Protein AF-G0MBX5-F1 (afdb_monomer_lite)

Structure (mmCIF, N/CA/C/O backbone):
data_AF-G0MBX5-F1
#
_entry.id   AF-G0MBX5-F1
#
loop_
_atom_site.group_PDB
_atom_site.id
_atom_site.type_symbol
_atom_site.label_atom_id
_atom_site.label_alt_id
_atom_site.label_comp_id
_atom_site.label_asym_id
_atom_site.label_entity_id
_atom_site.label_seq_id
_atom_site.pdbx_PDB_ins_code
_atom_site.Cartn_x
_atom_site.Cartn_y
_atom_site.Cartn_z
_atom_site.occupancy
_atom_site.B_iso_or_equiv
_atom_site.auth_seq_id
_atom_site.auth_comp_id
_atom_site.auth_asym_id
_atom_site.auth_atom_id
_atom_site.pdbx_PDB_model_num
ATOM 1 N N . MET A 1 1 ? -26.436 -15.163 6.175 1.00 43.38 1 MET A N 1
ATOM 2 C CA . MET A 1 1 ? -25.122 -14.739 6.700 1.00 43.38 1 MET A CA 1
ATOM 3 C C . MET A 1 1 ? -25.177 -13.231 6.823 1.00 43.38 1 MET A C 1
ATOM 5 O O . MET A 1 1 ? -25.540 -12.593 5.844 1.00 43.38 1 MET A O 1
ATOM 9 N N . ALA A 1 2 ? -24.953 -12.680 8.014 1.00 38.97 2 ALA A N 1
ATOM 10 C CA . ALA A 1 2 ? -24.960 -11.236 8.213 1.00 38.97 2 ALA A CA 1
ATOM 11 C C . ALA A 1 2 ? -23.688 -10.652 7.579 1.00 38.97 2 ALA A C 1
ATOM 13 O O . ALA A 1 2 ? -22.610 -10.774 8.151 1.00 38.97 2 ALA A O 1
ATOM 14 N N . GLN A 1 3 ? -23.795 -10.064 6.384 1.00 49.78 3 GLN A N 1
ATOM 15 C CA . GLN A 1 3 ? -22.852 -9.022 5.977 1.00 49.78 3 GLN A CA 1
ATOM 16 C C . GLN A 1 3 ? -23.178 -7.827 6.866 1.00 49.78 3 GLN A C 1
ATOM 18 O O . GLN A 1 3 ? -24.050 -7.028 6.542 1.00 49.78 3 GLN A O 1
ATOM 23 N N . MET A 1 4 ? -22.564 -7.772 8.046 1.00 54.94 4 MET A N 1
ATOM 24 C CA . MET A 1 4 ? -22.477 -6.517 8.783 1.00 54.94 4 MET A CA 1
ATOM 25 C C . MET A 1 4 ? -21.878 -5.510 7.799 1.00 54.94 4 MET A C 1
ATOM 27 O O . MET A 1 4 ? -20.843 -5.812 7.193 1.00 54.94 4 MET A O 1
ATOM 31 N N . ASN A 1 5 ? -22.571 -4.401 7.533 1.00 77.88 5 ASN A N 1
ATOM 32 C CA . ASN A 1 5 ? -22.105 -3.468 6.518 1.00 77.88 5 ASN A CA 1
ATOM 33 C C . ASN A 1 5 ? -20.747 -2.943 6.995 1.00 77.88 5 ASN A C 1
ATOM 35 O O . ASN A 1 5 ? -20.600 -2.519 8.140 1.00 77.88 5 ASN A O 1
ATOM 39 N N . GLN A 1 6 ? -19.723 -3.032 6.156 1.00 73.75 6 GLN A N 1
ATOM 40 C CA . GLN A 1 6 ? -18.368 -2.666 6.548 1.00 73.75 6 GLN A CA 1
ATOM 41 C C . GLN A 1 6 ? -18.304 -1.205 7.026 1.00 73.75 6 GLN A C 1
ATOM 43 O O . GLN A 1 6 ? -17.549 -0.879 7.938 1.00 73.75 6 GLN A O 1
ATOM 48 N N . GLU A 1 7 ? -19.175 -0.346 6.490 1.00 79.25 7 GLU A N 1
ATOM 49 C CA . GLU A 1 7 ? -19.378 1.021 6.971 1.00 79.25 7 GLU A CA 1
ATOM 50 C C . GLU A 1 7 ? -19.908 1.090 8.411 1.00 79.25 7 GLU A C 1
ATOM 52 O O . GLU A 1 7 ? -19.485 1.965 9.160 1.00 79.25 7 GLU A O 1
ATOM 57 N N . GLU A 1 8 ? -20.781 0.173 8.837 1.00 82.25 8 GLU A N 1
ATOM 58 C CA . GLU A 1 8 ? -21.274 0.103 10.222 1.00 82.25 8 GLU A CA 1
ATOM 59 C C . GLU A 1 8 ? -20.167 -0.308 11.197 1.00 82.25 8 GLU A C 1
ATOM 61 O O . GLU A 1 8 ? -20.141 0.168 12.330 1.00 82.25 8 GLU A O 1
ATOM 66 N N . ILE A 1 9 ? -19.232 -1.162 10.762 1.00 82.56 9 ILE A N 1
ATOM 67 C CA . ILE A 1 9 ? -18.039 -1.516 11.545 1.00 82.56 9 ILE A CA 1
ATOM 68 C C . ILE A 1 9 ? -17.107 -0.302 11.639 1.00 82.56 9 ILE A C 1
ATOM 70 O O . ILE A 1 9 ? -16.677 0.064 12.729 1.00 82.56 9 ILE A O 1
ATOM 74 N N . ILE A 1 10 ? -16.840 0.376 10.517 1.00 86.00 10 ILE A N 1
ATOM 75 C CA . ILE A 1 10 ? -15.964 1.559 10.470 1.00 86.00 10 ILE A CA 1
ATOM 76 C C . ILE A 1 10 ? -16.522 2.697 11.339 1.00 86.00 10 ILE A C 1
ATOM 78 O O . ILE A 1 10 ? -15.759 3.405 11.992 1.00 86.00 10 ILE A O 1
ATOM 82 N N . GLN A 1 11 ? -17.845 2.873 11.399 1.00 88.38 11 GLN A N 1
ATOM 83 C CA . GLN A 1 11 ? -18.480 3.918 12.208 1.00 88.38 11 GLN A CA 1
ATOM 84 C C . GLN A 1 11 ? -18.309 3.744 13.725 1.00 88.38 11 GLN A C 1
ATOM 86 O O . GLN A 1 11 ? -18.478 4.730 14.442 1.00 88.38 11 GLN A O 1
ATOM 91 N N . GLN A 1 12 ? -17.957 2.546 14.208 1.00 88.19 12 GLN A N 1
ATOM 92 C CA . GLN A 1 12 ? -17.700 2.281 15.632 1.00 88.19 12 GLN A CA 1
ATOM 93 C C . GLN A 1 12 ? -16.339 2.811 16.101 1.00 88.19 12 GLN A C 1
ATOM 95 O O . GLN A 1 12 ? -16.130 2.973 17.302 1.00 88.19 12 GLN A O 1
ATOM 100 N N . PHE A 1 13 ? -15.430 3.101 15.169 1.00 90.88 13 PHE A N 1
ATOM 101 C CA . PHE A 1 13 ? -14.119 3.661 15.468 1.00 90.88 13 PHE A CA 1
ATOM 102 C C . PHE A 1 13 ? -14.174 5.177 15.668 1.00 90.88 13 PHE A C 1
ATOM 104 O O . PHE A 1 13 ? -15.029 5.885 15.120 1.00 90.88 13 PHE A O 1
ATOM 111 N N . ASP A 1 14 ? -13.214 5.692 16.434 1.00 93.00 14 ASP A N 1
ATOM 112 C CA . ASP A 1 14 ? -13.027 7.127 16.601 1.00 93.00 14 ASP A CA 1
ATOM 113 C C . ASP A 1 14 ? -12.680 7.828 15.259 1.00 93.00 14 ASP A C 1
ATOM 115 O O . ASP A 1 14 ? -12.367 7.186 14.248 1.00 93.00 14 ASP A O 1
ATOM 119 N N . PRO A 1 15 ? -12.785 9.169 15.178 1.00 93.38 15 PRO A N 1
ATOM 120 C CA . PRO A 1 15 ? -12.492 9.902 13.947 1.00 93.38 15 PRO A CA 1
ATOM 121 C C . PRO A 1 15 ? -11.074 9.698 13.397 1.00 93.38 15 PRO A C 1
ATOM 123 O O . PRO A 1 15 ? -10.911 9.718 12.177 1.00 93.38 15 PRO A O 1
ATOM 126 N N . GLU A 1 16 ? -10.076 9.511 14.260 1.00 92.75 16 GLU A N 1
ATOM 127 C CA . GLU A 1 16 ? -8.682 9.329 13.851 1.00 92.75 16 GLU A CA 1
ATOM 128 C C . GLU A 1 16 ? -8.503 7.967 13.176 1.00 92.75 16 GLU A C 1
ATOM 130 O O . GLU A 1 16 ? -8.016 7.880 12.049 1.00 92.75 16 GLU A O 1
ATOM 135 N N . MET A 1 17 ? -9.004 6.912 13.807 1.00 92.56 17 MET A N 1
ATOM 136 C CA . MET A 1 17 ? -9.012 5.558 13.274 1.00 92.56 17 MET A CA 1
ATOM 137 C C . MET A 1 17 ? -9.781 5.464 11.960 1.00 92.56 17 MET A C 1
ATOM 139 O O . MET A 1 17 ? -9.317 4.835 11.013 1.00 92.56 17 MET A O 1
ATOM 143 N N . ARG A 1 18 ? -10.915 6.161 11.828 1.00 92.94 18 ARG A N 1
ATOM 144 C CA . ARG A 1 18 ? -11.635 6.235 10.545 1.00 92.94 18 ARG A CA 1
ATOM 145 C C . ARG A 1 18 ? -10.819 6.917 9.447 1.00 92.94 18 ARG A C 1
ATOM 147 O O . ARG A 1 18 ? -10.907 6.504 8.290 1.00 92.94 18 ARG A O 1
ATOM 154 N N . ALA A 1 19 ? -10.023 7.931 9.785 1.00 92.38 19 ALA A N 1
ATOM 155 C CA . ALA A 1 19 ? -9.111 8.560 8.833 1.00 92.38 19 ALA A CA 1
ATOM 156 C C . ALA A 1 19 ? -7.986 7.600 8.415 1.00 92.38 19 ALA A C 1
ATOM 158 O O . ALA A 1 19 ? -7.694 7.505 7.224 1.00 92.38 19 ALA A O 1
ATOM 159 N N . LYS A 1 20 ? -7.425 6.830 9.358 1.00 92.50 20 LYS A N 1
ATOM 160 C CA . LYS A 1 20 ? -6.427 5.786 9.069 1.00 92.50 20 LYS A CA 1
ATOM 161 C C . LYS A 1 20 ? -6.992 4.676 8.183 1.00 92.50 20 LYS A C 1
ATOM 163 O O . LYS A 1 20 ? -6.357 4.321 7.200 1.00 92.50 20 LYS A O 1
ATOM 168 N N . ILE A 1 21 ? -8.209 4.199 8.459 1.00 90.31 21 ILE A N 1
ATOM 169 C CA . ILE A 1 21 ? -8.903 3.204 7.622 1.00 90.31 21 ILE A CA 1
ATOM 170 C C . ILE A 1 21 ? -9.095 3.735 6.196 1.00 90.31 21 ILE A C 1
ATOM 172 O O . ILE A 1 21 ? -8.833 3.023 5.231 1.00 90.31 21 ILE A O 1
ATOM 176 N N . ARG A 1 22 ? -9.524 4.997 6.040 1.00 91.88 22 ARG A N 1
ATOM 177 C CA . ARG A 1 22 ? -9.657 5.613 4.711 1.00 91.88 22 ARG A CA 1
ATOM 178 C C . ARG A 1 22 ? -8.307 5.705 3.999 1.00 91.88 22 ARG A C 1
ATOM 180 O O . ARG A 1 22 ? -8.220 5.346 2.830 1.00 91.88 22 ARG A O 1
ATOM 187 N N . ARG A 1 23 ? -7.266 6.158 4.702 1.00 92.69 23 ARG A N 1
ATOM 188 C CA . ARG A 1 23 ? -5.914 6.283 4.149 1.00 92.69 23 ARG A CA 1
ATOM 189 C C . ARG A 1 23 ? -5.346 4.930 3.721 1.00 92.69 23 ARG A C 1
ATOM 191 O O . ARG A 1 23 ? -4.759 4.834 2.650 1.00 92.69 23 ARG A O 1
ATOM 198 N N . GLU A 1 24 ? -5.538 3.895 4.531 1.00 92.00 24 GLU A N 1
ATOM 199 C CA . GLU A 1 24 ? -5.111 2.533 4.210 1.00 92.00 24 GLU A CA 1
ATOM 200 C C . GLU A 1 24 ? -5.844 1.998 2.972 1.00 92.00 24 GLU A C 1
ATOM 202 O O . GLU A 1 24 ? -5.197 1.435 2.090 1.00 92.00 24 GLU A O 1
ATOM 207 N N . ALA A 1 25 ? -7.152 2.249 2.839 1.00 88.94 25 ALA A N 1
ATOM 208 C CA . ALA A 1 25 ? -7.908 1.871 1.646 1.00 88.94 25 ALA A CA 1
ATOM 209 C C . ALA A 1 25 ? -7.369 2.568 0.382 1.00 88.94 25 ALA A C 1
ATOM 211 O O . ALA A 1 25 ? -7.078 1.899 -0.606 1.00 88.94 25 ALA A O 1
ATOM 212 N N . GLU A 1 26 ? -7.144 3.886 0.436 1.00 90.88 26 GLU A N 1
ATOM 213 C CA . GLU A 1 26 ? -6.578 4.663 -0.680 1.00 90.88 26 GLU A CA 1
ATOM 214 C C . GLU A 1 26 ? -5.195 4.150 -1.109 1.00 90.88 26 GLU A C 1
ATOM 216 O O . GLU A 1 26 ? -4.911 4.001 -2.299 1.00 90.88 26 GLU A O 1
ATOM 221 N N . LEU A 1 27 ? -4.321 3.872 -0.141 1.00 89.50 27 LEU A N 1
ATOM 222 C CA . LEU A 1 27 ? -2.976 3.372 -0.411 1.00 89.50 27 LEU A CA 1
ATOM 223 C C . LEU A 1 27 ? -2.984 1.958 -0.978 1.00 89.50 27 LEU A C 1
ATOM 225 O O . LEU A 1 27 ? -2.172 1.628 -1.839 1.00 89.50 27 LEU A O 1
ATOM 229 N N . ARG A 1 28 ? -3.891 1.112 -0.501 1.00 86.75 28 ARG A N 1
ATOM 230 C CA . ARG A 1 28 ? -4.035 -0.257 -0.981 1.00 86.75 28 ARG A CA 1
ATOM 231 C C . ARG A 1 28 ? -4.582 -0.300 -2.405 1.00 86.75 28 ARG A C 1
ATOM 233 O O . ARG A 1 28 ? -4.074 -1.084 -3.207 1.00 86.75 28 ARG A O 1
ATOM 240 N N . ASP A 1 29 ? -5.532 0.569 -2.742 1.00 89.12 29 ASP A N 1
ATOM 241 C CA . ASP A 1 29 ? -6.010 0.743 -4.118 1.00 89.12 29 ASP A CA 1
ATOM 242 C C . ASP A 1 29 ? -4.861 1.192 -5.037 1.00 89.12 29 ASP A C 1
ATOM 244 O O . ASP A 1 29 ? -4.651 0.635 -6.119 1.00 89.12 29 ASP A O 1
ATOM 248 N N . GLU A 1 30 ? -4.056 2.158 -4.586 1.00 89.19 30 GLU A N 1
ATOM 249 C CA . GLU A 1 30 ? -2.881 2.635 -5.316 1.00 89.19 30 GLU A CA 1
ATOM 250 C C . GLU A 1 30 ? -1.818 1.534 -5.479 1.00 89.19 30 GLU A C 1
ATOM 252 O O . GLU A 1 30 ? -1.3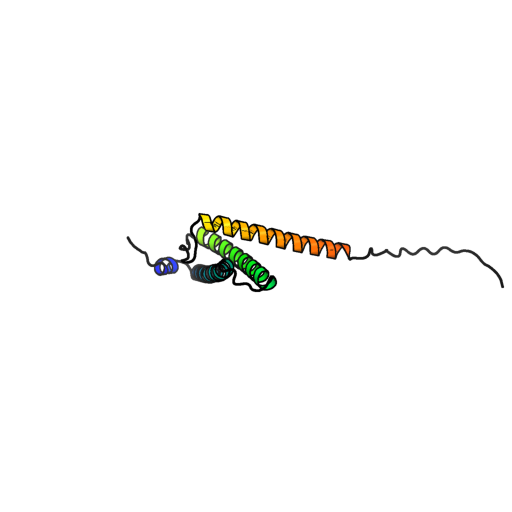10 1.328 -6.583 1.00 89.19 30 GLU A O 1
ATOM 257 N N . PHE A 1 31 ? -1.534 0.761 -4.426 1.00 87.69 31 PHE A N 1
ATOM 258 C CA . PHE A 1 31 ? -0.624 -0.385 -4.479 1.00 87.69 31 PHE A CA 1
ATOM 259 C C . PHE A 1 31 ? -1.047 -1.371 -5.568 1.00 87.69 31 PHE A C 1
ATOM 261 O O . PHE A 1 31 ? -0.246 -1.732 -6.435 1.00 87.69 31 PHE A O 1
ATOM 268 N N . TRP A 1 32 ? -2.318 -1.782 -5.562 1.00 85.81 32 TRP A N 1
ATOM 269 C CA . TRP A 1 32 ? -2.829 -2.742 -6.535 1.00 85.81 32 TRP A CA 1
ATOM 270 C C . TRP A 1 32 ? -2.879 -2.175 -7.949 1.00 85.81 32 TRP A C 1
ATOM 272 O O . TRP A 1 32 ? -2.571 -2.897 -8.902 1.00 85.81 32 TRP A O 1
ATOM 282 N N . ARG A 1 33 ? -3.162 -0.879 -8.105 1.00 86.56 33 ARG A N 1
ATOM 283 C CA . ARG A 1 33 ? -3.082 -0.187 -9.396 1.00 86.56 33 ARG A CA 1
ATOM 284 C C . ARG A 1 33 ? -1.671 -0.252 -9.981 1.00 86.56 33 ARG A C 1
ATOM 286 O O . ARG A 1 33 ? -1.515 -0.615 -11.151 1.00 86.56 33 ARG A O 1
ATOM 293 N N . VAL A 1 34 ? -0.646 0.057 -9.185 1.00 83.12 34 VAL A N 1
ATOM 294 C CA . VAL A 1 34 ? 0.753 0.023 -9.642 1.00 83.12 34 VAL A CA 1
ATOM 295 C C . VAL A 1 34 ? 1.218 -1.418 -9.875 1.00 83.12 34 VAL A C 1
ATOM 297 O O . VAL A 1 34 ? 1.826 -1.701 -10.907 1.00 83.12 34 VAL A O 1
ATOM 300 N N . MET A 1 35 ? 0.859 -2.360 -8.999 1.00 81.25 35 MET A N 1
ATOM 301 C CA . MET A 1 35 ? 1.165 -3.786 -9.173 1.00 81.25 35 MET A CA 1
ATOM 302 C C . MET A 1 35 ? 0.546 -4.371 -10.445 1.00 81.25 35 MET A C 1
ATOM 304 O O . MET A 1 35 ? 1.199 -5.133 -11.159 1.00 81.25 35 MET A O 1
ATOM 308 N N . LYS A 1 36 ? -0.690 -3.992 -10.781 1.00 81.69 36 LYS A N 1
ATOM 309 C CA . LYS A 1 36 ? -1.363 -4.421 -12.014 1.00 81.69 36 LYS A CA 1
ATOM 310 C C . LYS A 1 36 ? -0.642 -3.910 -13.259 1.00 81.69 36 LYS A C 1
ATOM 312 O O . LYS A 1 36 ? -0.404 -4.689 -14.184 1.00 81.69 36 LYS A O 1
ATOM 317 N N . ALA A 1 37 ? -0.230 -2.640 -13.263 1.00 78.94 37 ALA A N 1
ATOM 318 C CA . ALA A 1 37 ? 0.598 -2.077 -14.331 1.00 78.94 37 ALA A CA 1
ATOM 319 C C . ALA A 1 37 ? 1.957 -2.795 -14.437 1.00 78.94 37 ALA A C 1
ATOM 321 O O . ALA A 1 37 ? 2.416 -3.108 -15.540 1.00 78.94 37 ALA A O 1
ATOM 322 N N . HIS A 1 38 ? 2.556 -3.137 -13.292 1.00 76.50 38 HIS A N 1
ATOM 323 C CA . HIS A 1 38 ? 3.824 -3.852 -13.233 1.00 76.50 38 HIS A CA 1
ATOM 324 C C . HIS A 1 38 ? 3.740 -5.274 -13.789 1.00 76.50 38 HIS A C 1
ATOM 326 O O . HIS A 1 38 ? 4.537 -5.640 -14.658 1.00 76.50 38 HIS A O 1
ATOM 332 N N . ARG A 1 39 ? 2.743 -6.060 -13.366 1.00 74.00 39 ARG A N 1
ATOM 333 C CA . ARG A 1 39 ? 2.504 -7.420 -13.881 1.00 74.00 39 ARG A CA 1
ATOM 334 C C . ARG A 1 39 ? 2.233 -7.434 -15.380 1.00 74.00 39 ARG A C 1
ATOM 336 O O . ARG A 1 39 ? 2.719 -8.317 -16.083 1.00 74.00 39 ARG A O 1
ATOM 343 N N . ALA A 1 40 ? 1.525 -6.428 -15.886 1.00 78.81 40 ALA A N 1
ATOM 344 C CA . ALA A 1 40 ? 1.265 -6.274 -17.314 1.00 78.81 40 ALA A CA 1
ATOM 345 C C . ALA A 1 40 ? 2.510 -5.853 -18.132 1.00 78.81 40 ALA A C 1
ATOM 347 O O . ALA A 1 40 ? 2.425 -5.745 -19.354 1.00 78.81 40 ALA A O 1
ATOM 348 N N . ARG A 1 41 ? 3.678 -5.663 -17.489 1.00 69.88 41 ARG A N 1
ATOM 349 C CA . ARG A 1 41 ? 4.956 -5.268 -18.113 1.00 69.88 41 ARG A CA 1
ATOM 350 C C . ARG A 1 41 ? 4.845 -4.005 -18.970 1.00 69.88 41 ARG A C 1
ATOM 352 O O . ARG A 1 41 ? 5.562 -3.867 -19.957 1.00 69.88 41 ARG A O 1
ATOM 359 N N . VAL A 1 42 ? 3.986 -3.066 -18.580 1.00 66.94 42 VAL A N 1
ATOM 360 C CA . VAL A 1 42 ? 3.662 -1.864 -19.372 1.00 66.94 42 VAL A CA 1
ATOM 361 C C . VAL A 1 42 ? 4.730 -0.766 -19.230 1.00 66.94 42 VAL A C 1
ATOM 363 O O . VAL A 1 42 ? 4.432 0.410 -19.382 1.00 66.94 42 VAL A O 1
ATOM 366 N N . TYR A 1 43 ? 5.984 -1.123 -18.935 1.00 67.00 43 TYR A N 1
ATOM 367 C CA . TYR A 1 43 ? 7.077 -0.155 -18.807 1.00 67.00 43 TYR A CA 1
ATOM 368 C C . TYR A 1 43 ? 7.982 -0.225 -20.037 1.00 67.00 43 TYR A C 1
ATOM 370 O O . TYR A 1 43 ? 8.748 -1.189 -20.161 1.00 67.00 43 TYR A O 1
ATOM 378 N N . PRO A 1 44 ? 7.886 0.750 -20.958 1.00 62.44 44 PRO A N 1
ATOM 379 C CA . PRO A 1 44 ? 8.725 0.789 -22.148 1.00 62.44 44 PRO A CA 1
ATOM 380 C C . PRO A 1 44 ? 10.205 1.043 -21.832 1.00 62.44 44 PRO A C 1
ATOM 382 O O . PRO A 1 44 ? 11.060 0.670 -22.637 1.00 62.44 44 PRO A O 1
ATOM 385 N N . THR A 1 45 ? 10.532 1.615 -20.667 1.00 76.62 45 THR A N 1
ATOM 386 C CA . THR A 1 45 ? 11.915 1.922 -20.273 1.00 76.62 45 THR A CA 1
ATOM 387 C C . THR A 1 45 ? 12.337 1.298 -18.937 1.00 76.62 45 THR A C 1
ATOM 389 O O . THR A 1 45 ? 11.527 0.904 -18.094 1.00 76.62 45 THR A O 1
ATOM 392 N N . PHE A 1 46 ? 13.657 1.207 -18.731 1.00 72.75 46 PHE A N 1
ATOM 393 C CA . PHE A 1 46 ? 14.244 0.787 -17.455 1.00 72.75 46 PHE A CA 1
ATOM 394 C C . PHE A 1 46 ? 13.947 1.782 -16.324 1.00 72.75 46 PHE A C 1
ATOM 396 O O . PHE A 1 46 ? 13.707 1.361 -15.195 1.00 72.75 46 PHE A O 1
ATOM 403 N N . GLU A 1 47 ? 13.942 3.082 -16.627 1.00 77.50 47 GLU A N 1
ATOM 404 C CA . GLU A 1 47 ? 13.660 4.148 -15.660 1.00 77.50 47 GLU A CA 1
ATOM 405 C C . GLU A 1 47 ? 12.225 4.048 -15.139 1.00 77.50 47 GLU A C 1
ATOM 407 O O . GLU A 1 47 ? 12.035 3.954 -13.931 1.00 77.50 47 GLU A O 1
ATOM 412 N N . GLU A 1 48 ? 11.232 3.892 -16.020 1.00 75.50 48 GLU A N 1
ATOM 413 C CA . GLU A 1 48 ? 9.834 3.705 -15.603 1.00 75.50 48 GLU A CA 1
ATOM 414 C C . GLU A 1 48 ? 9.635 2.425 -14.781 1.00 75.50 48 GLU A C 1
ATOM 416 O O . GLU A 1 48 ? 8.877 2.416 -13.812 1.00 75.50 48 GLU A O 1
ATOM 421 N N . ARG A 1 49 ? 10.343 1.337 -15.120 1.00 75.44 49 ARG A N 1
ATOM 422 C CA . ARG A 1 49 ? 10.317 0.107 -14.315 1.00 75.44 49 ARG A CA 1
ATOM 423 C C . ARG A 1 49 ? 10.912 0.339 -12.925 1.00 75.44 49 ARG A C 1
ATOM 425 O O . ARG A 1 49 ? 10.360 -0.158 -11.946 1.00 75.44 49 ARG A O 1
ATOM 432 N N . ARG A 1 50 ? 12.043 1.041 -12.833 1.00 79.69 50 ARG A N 1
ATOM 433 C CA . ARG A 1 50 ? 12.697 1.366 -11.560 1.00 79.69 50 ARG A CA 1
ATOM 434 C C . ARG A 1 50 ? 11.796 2.255 -10.705 1.00 79.69 50 ARG A C 1
ATOM 436 O O . ARG A 1 50 ? 11.612 1.948 -9.530 1.00 79.69 50 ARG A O 1
ATOM 443 N N . ASP A 1 51 ? 11.224 3.300 -11.288 1.00 80.81 51 ASP A N 1
ATOM 444 C CA . ASP A 1 51 ? 10.347 4.241 -10.591 1.00 80.81 51 ASP A CA 1
ATOM 445 C C . ASP A 1 51 ? 9.073 3.552 -10.103 1.00 80.81 51 ASP A C 1
ATOM 447 O O . ASP A 1 51 ? 8.668 3.745 -8.958 1.00 80.81 51 ASP A O 1
ATOM 451 N N . ALA A 1 52 ? 8.497 2.656 -10.908 1.00 78.44 52 ALA A N 1
ATOM 452 C CA . ALA A 1 52 ? 7.371 1.836 -10.483 1.00 78.44 52 ALA A CA 1
ATOM 453 C C . ALA A 1 52 ? 7.715 0.926 -9.297 1.00 78.44 52 ALA A C 1
ATOM 455 O O . ALA A 1 52 ? 6.930 0.831 -8.359 1.00 78.44 52 ALA A O 1
ATOM 456 N N . VAL A 1 53 ? 8.882 0.273 -9.298 1.00 79.94 53 VAL A N 1
ATOM 457 C CA . VAL A 1 53 ? 9.296 -0.565 -8.159 1.00 79.94 53 VAL A CA 1
ATOM 458 C C . VAL A 1 53 ? 9.557 0.276 -6.908 1.00 79.94 53 VAL A C 1
ATOM 460 O O . VAL A 1 53 ? 9.173 -0.126 -5.811 1.00 79.94 53 VAL A O 1
ATOM 463 N N . LEU A 1 54 ? 10.162 1.457 -7.053 1.00 82.81 54 LEU A N 1
ATOM 464 C CA . LEU A 1 54 ? 10.335 2.392 -5.940 1.00 82.81 54 LEU A CA 1
ATOM 465 C C . LEU A 1 54 ? 8.984 2.833 -5.367 1.00 82.81 54 LEU A C 1
ATOM 467 O O . LEU A 1 54 ? 8.809 2.795 -4.150 1.00 82.81 54 LEU A O 1
ATOM 471 N N . ALA A 1 55 ? 8.020 3.175 -6.225 1.00 81.88 55 ALA A N 1
ATOM 472 C CA . ALA A 1 55 ? 6.665 3.517 -5.809 1.00 81.88 55 ALA A CA 1
ATOM 473 C C . ALA A 1 55 ? 5.992 2.351 -5.067 1.00 81.88 55 ALA A C 1
ATOM 475 O O . ALA A 1 55 ? 5.480 2.550 -3.968 1.00 81.88 55 ALA A O 1
ATOM 476 N N . ILE A 1 56 ? 6.067 1.127 -5.609 1.00 83.50 56 ILE A N 1
ATOM 477 C CA . ILE A 1 56 ? 5.524 -0.081 -4.966 1.00 83.50 56 ILE A CA 1
ATOM 478 C C . ILE A 1 56 ? 6.108 -0.260 -3.563 1.00 83.50 56 ILE A C 1
ATOM 480 O O . ILE A 1 56 ? 5.355 -0.499 -2.626 1.00 83.50 56 ILE A O 1
ATOM 484 N N . ASN A 1 57 ? 7.425 -0.118 -3.399 1.00 82.06 57 ASN A N 1
ATOM 485 C CA . ASN A 1 57 ? 8.081 -0.287 -2.101 1.00 82.06 57 ASN A CA 1
ATOM 486 C C . ASN A 1 57 ? 7.635 0.751 -1.064 1.00 82.06 57 ASN A C 1
ATOM 488 O O . ASN A 1 57 ? 7.387 0.396 0.090 1.00 82.06 57 ASN A O 1
ATOM 492 N N . VAL A 1 58 ? 7.535 2.022 -1.465 1.00 85.19 58 VAL A N 1
ATOM 493 C CA . VAL A 1 58 ? 7.078 3.100 -0.574 1.00 85.19 58 VAL A CA 1
ATOM 494 C C . VAL A 1 58 ? 5.641 2.841 -0.131 1.00 85.19 58 VAL A C 1
ATOM 496 O O . VAL A 1 58 ? 5.373 2.803 1.068 1.00 85.19 58 VAL A O 1
ATOM 499 N N . ILE A 1 59 ? 4.743 2.578 -1.085 1.00 84.75 59 ILE A N 1
ATOM 500 C CA . ILE A 1 59 ? 3.328 2.327 -0.797 1.00 84.75 59 ILE A CA 1
ATOM 501 C C . ILE A 1 59 ? 3.172 1.070 0.065 1.00 84.75 59 ILE A C 1
ATOM 503 O O . ILE A 1 59 ? 2.431 1.084 1.040 1.00 84.75 59 ILE A O 1
ATOM 507 N N . PHE A 1 60 ? 3.887 -0.012 -0.251 1.00 83.06 60 PHE A N 1
ATOM 508 C CA . PHE A 1 60 ? 3.814 -1.260 0.510 1.00 83.06 60 PHE A CA 1
ATOM 509 C C . PHE A 1 60 ? 4.232 -1.071 1.969 1.00 83.06 60 PHE A C 1
ATOM 511 O O . PHE A 1 60 ? 3.597 -1.629 2.860 1.00 83.06 60 PHE A O 1
ATOM 518 N N . THR A 1 61 ? 5.283 -0.290 2.222 1.00 82.12 61 THR A N 1
ATOM 519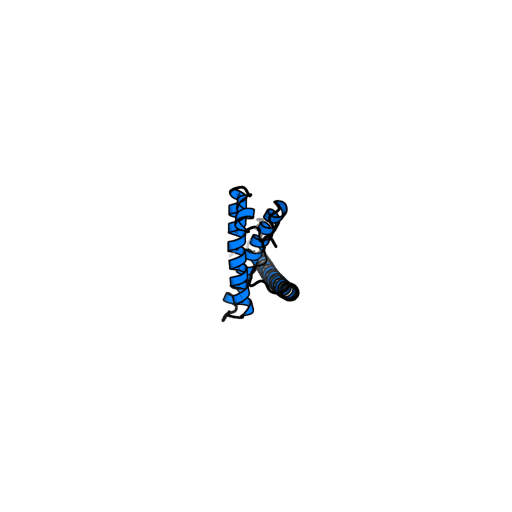 C CA . THR A 1 61 ? 5.738 -0.011 3.591 1.00 82.12 61 THR A CA 1
ATOM 520 C C . THR A 1 61 ? 4.657 0.750 4.358 1.00 82.12 61 THR A C 1
ATOM 522 O O . THR A 1 61 ? 4.234 0.299 5.417 1.00 82.12 61 THR A O 1
ATOM 525 N N . GLU A 1 62 ? 4.120 1.824 3.769 1.00 86.56 62 GLU A N 1
ATOM 526 C CA . GLU A 1 62 ? 3.070 2.641 4.394 1.00 86.56 62 GLU A CA 1
ATOM 527 C C . GLU A 1 62 ? 1.780 1.837 4.648 1.00 86.56 62 GLU A C 1
ATOM 529 O O . GLU A 1 62 ? 1.190 1.942 5.722 1.00 86.56 62 GLU A O 1
ATOM 534 N N . VAL A 1 63 ? 1.365 0.982 3.702 1.00 86.88 63 VAL A N 1
ATOM 535 C CA . VAL A 1 63 ? 0.201 0.092 3.867 1.00 86.88 63 VAL A CA 1
ATOM 536 C C . VAL A 1 63 ? 0.419 -0.911 4.996 1.00 86.88 63 VAL A C 1
ATOM 538 O O . VAL A 1 63 ? -0.505 -1.129 5.770 1.00 86.88 63 VAL A O 1
ATOM 541 N N . ASN A 1 64 ? 1.601 -1.529 5.114 1.00 83.44 64 ASN A N 1
ATOM 542 C CA . ASN A 1 64 ? 1.846 -2.506 6.181 1.00 83.44 64 ASN A CA 1
ATOM 543 C C . ASN A 1 64 ? 1.889 -1.859 7.561 1.00 83.44 64 ASN A C 1
ATOM 545 O O . ASN A 1 64 ? 1.313 -2.417 8.492 1.00 83.44 64 ASN A O 1
ATOM 549 N N . ASP A 1 65 ? 2.533 -0.700 7.688 1.00 86.50 65 ASP A N 1
ATOM 550 C CA . ASP A 1 65 ? 2.606 0.020 8.960 1.00 86.50 65 ASP A CA 1
ATOM 551 C C . ASP A 1 65 ? 1.202 0.448 9.417 1.00 86.50 65 ASP A C 1
ATOM 553 O O . ASP A 1 65 ? 0.819 0.220 10.566 1.00 86.50 65 ASP A O 1
ATOM 557 N N . LEU A 1 66 ? 0.387 0.981 8.496 1.00 87.81 66 LEU A N 1
ATOM 558 C CA . LEU A 1 66 ? -1.012 1.318 8.774 1.00 87.81 66 LEU A CA 1
ATOM 559 C C . LEU A 1 66 ? -1.858 0.079 9.068 1.00 87.81 66 LEU A C 1
ATOM 561 O O . LEU A 1 66 ? -2.654 0.095 10.002 1.00 87.81 66 LEU A O 1
ATOM 565 N N . ALA A 1 67 ? -1.702 -1.002 8.306 1.00 85.25 67 ALA A N 1
ATOM 566 C CA . ALA A 1 67 ? -2.444 -2.234 8.541 1.00 85.25 67 ALA A CA 1
ATOM 567 C C . ALA A 1 67 ? -2.100 -2.847 9.906 1.00 85.25 67 ALA A C 1
ATOM 569 O O . ALA A 1 67 ? -3.000 -3.342 10.580 1.00 85.25 67 ALA A O 1
ATOM 570 N N . ALA A 1 68 ? -0.835 -2.795 10.333 1.00 86.81 68 ALA A N 1
ATOM 571 C CA . ALA A 1 68 ? -0.410 -3.256 11.652 1.00 86.81 68 ALA A CA 1
ATOM 572 C C . ALA A 1 68 ? -1.090 -2.458 12.774 1.00 86.81 68 ALA A C 1
ATOM 574 O O . ALA A 1 68 ? -1.729 -3.062 13.636 1.00 86.81 68 ALA A O 1
ATOM 575 N N . ASP A 1 69 ? -1.047 -1.122 12.707 1.00 90.00 69 ASP A N 1
ATOM 576 C CA . ASP A 1 69 ? -1.728 -0.240 13.667 1.00 90.00 69 ASP A CA 1
ATOM 577 C C . ASP A 1 69 ? -3.246 -0.499 13.693 1.00 90.00 69 ASP A C 1
ATOM 579 O O . ASP A 1 69 ? -3.858 -0.655 14.749 1.00 90.00 69 ASP A O 1
ATOM 583 N N . LEU A 1 70 ? -3.878 -0.640 12.525 1.00 89.69 70 LEU A N 1
ATOM 584 C CA . LEU A 1 70 ? -5.307 -0.938 12.432 1.00 89.69 70 LEU A CA 1
ATOM 585 C C . LEU A 1 70 ? -5.670 -2.310 13.031 1.00 89.69 70 LEU A C 1
ATOM 587 O O . LEU A 1 70 ? -6.685 -2.420 13.725 1.00 89.69 70 LEU A O 1
ATOM 591 N N . MET A 1 71 ? -4.842 -3.336 12.809 1.00 88.56 71 MET A N 1
ATOM 592 C CA . MET A 1 71 ? -5.045 -4.681 13.360 1.00 88.56 71 MET A CA 1
ATOM 593 C C . MET A 1 71 ? -4.909 -4.712 14.882 1.00 88.56 71 MET A C 1
ATOM 595 O O . MET A 1 71 ? -5.716 -5.373 15.539 1.00 88.56 71 MET A O 1
ATOM 599 N N . GLU A 1 72 ? -3.947 -3.983 15.454 1.00 90.19 72 GLU A N 1
ATOM 600 C CA . GLU A 1 72 ? -3.811 -3.838 16.913 1.00 90.19 72 GLU A CA 1
ATOM 601 C C . GLU A 1 72 ? -5.066 -3.218 17.542 1.00 90.19 72 GLU A C 1
ATOM 603 O O . GLU A 1 72 ? -5.479 -3.603 18.636 1.00 90.19 72 GLU A O 1
ATOM 608 N N . ASN A 1 73 ? -5.731 -2.329 16.805 1.00 87.81 73 ASN A N 1
ATOM 609 C CA . ASN A 1 73 ? -6.983 -1.696 17.206 1.00 87.81 73 ASN A CA 1
ATOM 610 C C . ASN A 1 73 ? -8.239 -2.513 16.828 1.00 87.81 73 ASN A C 1
ATOM 612 O O . ASN A 1 73 ? -9.362 -2.043 17.004 1.00 87.81 73 ASN A O 1
ATOM 616 N N . GLY A 1 74 ? -8.082 -3.745 16.332 1.00 85.88 74 GLY A N 1
ATOM 617 C CA . GLY A 1 74 ? -9.189 -4.663 16.046 1.00 85.88 74 GLY A CA 1
ATOM 618 C C . GLY A 1 74 ? -9.874 -4.461 14.690 1.00 85.88 74 GLY A C 1
ATOM 619 O O . GLY A 1 74 ? -10.908 -5.082 14.437 1.00 85.88 74 GLY A O 1
ATOM 620 N N . TYR A 1 75 ? -9.315 -3.632 13.802 1.00 87.31 75 TYR A N 1
ATOM 621 C CA . TYR A 1 75 ? -9.762 -3.527 12.415 1.00 87.31 75 TYR A CA 1
ATOM 622 C C . TYR A 1 75 ? -8.949 -4.462 11.518 1.00 87.31 75 TYR A C 1
ATOM 624 O O . TYR A 1 75 ? -7.736 -4.326 11.385 1.00 87.31 75 TYR A O 1
ATOM 632 N N . ILE A 1 76 ? -9.635 -5.389 10.849 1.00 85.12 76 ILE A N 1
ATOM 633 C CA . ILE A 1 76 ? -9.030 -6.247 9.829 1.00 85.12 76 ILE A CA 1
ATOM 634 C C . ILE A 1 76 ? -9.498 -5.749 8.456 1.00 85.12 76 ILE A C 1
ATOM 636 O O . ILE A 1 76 ? -10.697 -5.831 8.160 1.00 85.12 76 ILE A O 1
ATOM 640 N N . PRO A 1 77 ? -8.585 -5.246 7.606 1.00 81.81 77 PRO A N 1
ATOM 641 C CA . PRO A 1 77 ? -8.927 -4.836 6.255 1.00 81.81 77 PRO A CA 1
ATOM 642 C C . PRO A 1 77 ? -9.464 -6.030 5.440 1.00 81.81 77 PRO A C 1
ATOM 644 O O . PRO A 1 77 ? -8.927 -7.135 5.536 1.00 81.81 77 PRO A O 1
ATOM 647 N N . PRO A 1 78 ? -10.495 -5.844 4.600 1.00 83.12 78 PRO A N 1
ATOM 648 C CA . PRO A 1 78 ? -11.006 -6.906 3.741 1.00 83.12 78 PRO A CA 1
ATOM 649 C C . PRO A 1 78 ? -9.989 -7.212 2.632 1.00 83.12 78 PRO A C 1
ATOM 651 O O . PRO A 1 78 ? -9.175 -6.349 2.297 1.00 83.12 78 PRO A O 1
ATOM 654 N N . PRO A 1 79 ? -10.039 -8.394 2.006 1.00 81.75 79 PRO A N 1
ATOM 655 C CA . PRO A 1 79 ? -9.213 -8.672 0.835 1.00 81.75 79 PRO A CA 1
ATOM 656 C C . PRO A 1 79 ? -9.542 -7.703 -0.312 1.00 81.75 79 PRO A C 1
ATOM 658 O O . PRO A 1 79 ? -10.709 -7.380 -0.547 1.00 81.75 79 PRO A O 1
ATOM 661 N N . HIS A 1 80 ? -8.516 -7.245 -1.033 1.00 84.81 80 H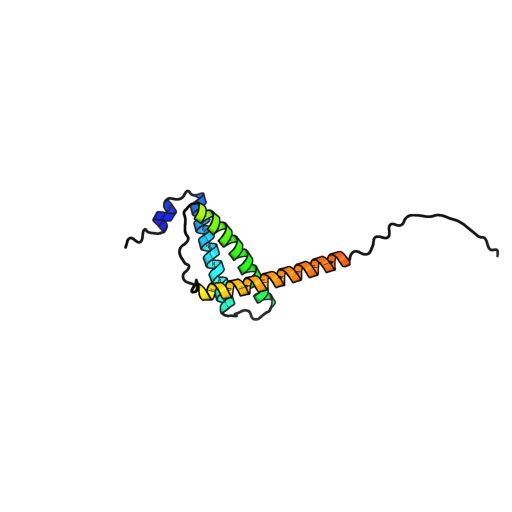IS A N 1
ATOM 662 C CA . HIS A 1 80 ? -8.700 -6.346 -2.177 1.00 84.81 80 HIS A CA 1
ATOM 663 C C . HIS A 1 80 ? -9.132 -7.142 -3.431 1.00 84.81 80 HIS A C 1
ATOM 665 O O . HIS A 1 80 ? -8.615 -8.238 -3.643 1.00 84.81 80 HIS A O 1
ATOM 671 N N . PRO A 1 81 ? -10.019 -6.625 -4.305 1.00 82.38 81 PRO A N 1
ATOM 672 C CA . PRO A 1 81 ? -10.508 -7.361 -5.481 1.00 82.38 81 PRO A CA 1
ATOM 673 C C . PRO A 1 81 ? -9.420 -7.814 -6.469 1.00 82.38 81 PRO A C 1
ATOM 675 O O . PRO A 1 81 ? -9.524 -8.891 -7.046 1.00 82.38 81 PRO A O 1
ATOM 678 N N . ASP A 1 82 ? -8.378 -6.999 -6.664 1.00 81.31 82 ASP A N 1
ATOM 679 C CA . ASP A 1 82 ? -7.223 -7.327 -7.520 1.00 81.31 82 ASP A CA 1
ATOM 680 C C . ASP A 1 82 ? -6.106 -8.107 -6.781 1.00 81.31 82 ASP A C 1
ATOM 682 O O . ASP A 1 82 ? -5.043 -8.362 -7.358 1.00 81.31 82 ASP A O 1
ATOM 686 N N . GLN A 1 83 ? -6.309 -8.483 -5.511 1.00 77.75 83 GLN A N 1
ATOM 687 C CA . GLN A 1 83 ? -5.346 -9.300 -4.772 1.00 77.75 83 GLN A CA 1
ATOM 688 C C . GLN A 1 83 ? -5.324 -10.723 -5.355 1.00 77.75 83 GLN A C 1
ATOM 690 O O . GLN A 1 83 ? -6.366 -11.380 -5.402 1.00 77.75 83 GLN A O 1
ATOM 695 N N . PRO A 1 84 ? -4.164 -11.234 -5.803 1.00 70.81 84 PRO A N 1
ATOM 696 C CA . PRO A 1 84 ? -4.073 -12.577 -6.340 1.00 70.81 84 PRO A CA 1
ATOM 697 C C . PRO A 1 84 ? -4.112 -13.617 -5.203 1.00 70.81 84 PRO A C 1
ATOM 699 O O . PRO A 1 84 ? -3.957 -13.276 -4.023 1.00 70.81 84 PRO A O 1
ATOM 702 N N . PRO A 1 85 ? -4.278 -14.906 -5.537 1.00 73.06 85 PRO A N 1
ATOM 703 C CA . PRO A 1 85 ? -4.193 -15.989 -4.565 1.00 73.06 85 PRO A CA 1
ATOM 704 C C . PRO A 1 85 ? -2.850 -15.982 -3.818 1.00 73.06 85 PRO A C 1
ATOM 706 O O . PRO A 1 85 ? -1.823 -15.597 -4.374 1.00 73.06 85 PRO A O 1
ATOM 709 N N . ALA A 1 86 ? -2.828 -16.472 -2.574 1.00 68.62 86 ALA A N 1
ATOM 710 C CA . ALA A 1 86 ? -1.650 -16.411 -1.693 1.00 68.62 86 ALA A CA 1
ATOM 711 C C . ALA A 1 86 ? -0.339 -16.932 -2.328 1.00 68.62 86 ALA A C 1
ATOM 713 O O . ALA A 1 86 ?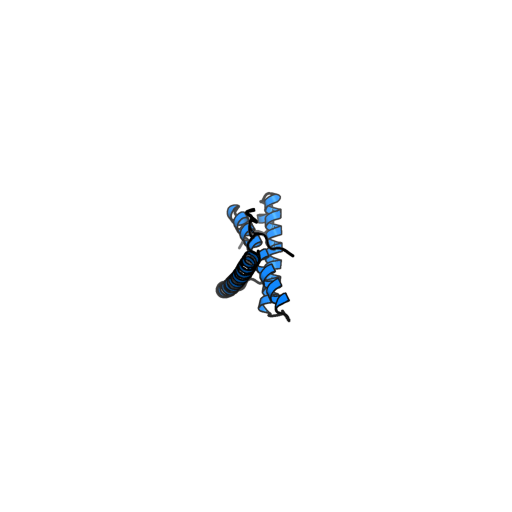 0.721 -16.362 -2.085 1.00 68.62 86 ALA A O 1
ATOM 714 N N . ALA A 1 87 ? -0.416 -17.959 -3.181 1.00 61.84 87 ALA A N 1
ATOM 715 C CA . ALA A 1 87 ? 0.741 -18.530 -3.876 1.00 61.84 87 ALA A CA 1
ATOM 716 C C . ALA A 1 87 ? 1.381 -17.582 -4.914 1.00 61.84 87 ALA A C 1
ATOM 718 O O . ALA A 1 87 ? 2.585 -17.635 -5.149 1.00 61.84 87 ALA A O 1
ATOM 719 N N . GLU A 1 88 ? 0.595 -16.706 -5.541 1.00 61.91 88 GLU A N 1
ATOM 720 C CA . GLU A 1 88 ? 1.104 -15.697 -6.480 1.00 61.91 88 GLU A CA 1
ATOM 721 C C . GLU A 1 88 ? 1.687 -14.491 -5.733 1.00 61.91 88 GLU A C 1
ATOM 723 O O . GLU A 1 88 ? 2.689 -13.917 -6.157 1.00 61.91 88 GLU A O 1
ATOM 728 N N . THR A 1 89 ? 1.120 -14.165 -4.568 1.00 64.06 89 THR A N 1
ATOM 729 C CA . THR A 1 89 ? 1.620 -13.108 -3.681 1.00 64.06 89 THR A CA 1
ATOM 730 C C . THR A 1 89 ? 3.047 -13.385 -3.208 1.00 64.06 89 THR A C 1
ATOM 732 O O . THR A 1 89 ? 3.859 -12.467 -3.170 1.00 64.06 89 THR A O 1
ATOM 735 N N . GLU A 1 90 ? 3.390 -14.634 -2.878 1.00 63.19 90 GLU A N 1
ATOM 736 C CA . GLU A 1 90 ? 4.727 -14.985 -2.375 1.00 63.19 90 GLU A CA 1
ATOM 737 C C . GLU A 1 90 ? 5.826 -14.795 -3.434 1.00 63.19 90 GLU A C 1
ATOM 739 O O . GLU A 1 90 ? 6.866 -14.202 -3.144 1.00 63.19 90 GLU A O 1
ATOM 744 N N . ASN A 1 91 ? 5.554 -15.183 -4.684 1.00 59.06 91 ASN A N 1
ATOM 745 C CA . ASN A 1 91 ? 6.471 -14.964 -5.807 1.00 59.06 91 ASN A CA 1
ATOM 746 C C . ASN A 1 91 ? 6.679 -13.473 -6.110 1.00 59.06 91 ASN A C 1
ATOM 748 O O . ASN A 1 91 ? 7.807 -13.037 -6.353 1.00 59.06 91 ASN A O 1
ATOM 752 N N . ASP A 1 92 ? 5.607 -12.680 -6.080 1.00 62.31 92 ASP A N 1
ATOM 753 C CA . ASP A 1 92 ? 5.694 -11.240 -6.327 1.00 62.31 92 ASP A CA 1
ATOM 754 C C . ASP A 1 92 ? 6.417 -10.505 -5.191 1.00 62.31 92 ASP A C 1
ATOM 756 O O . ASP A 1 92 ? 7.232 -9.615 -5.443 1.00 62.31 92 ASP A O 1
ATOM 760 N N . LEU A 1 93 ? 6.189 -10.914 -3.940 1.00 66.75 93 LEU A N 1
ATOM 761 C CA . LEU A 1 93 ? 6.918 -10.395 -2.784 1.00 66.75 93 LEU A CA 1
ATOM 762 C C . LEU A 1 93 ? 8.408 -10.745 -2.854 1.00 66.75 93 LEU A C 1
ATOM 764 O O . LEU A 1 93 ? 9.248 -9.906 -2.527 1.00 66.75 93 LEU A O 1
ATOM 768 N N . GLU A 1 94 ? 8.762 -11.953 -3.295 1.00 67.12 94 GLU A N 1
ATOM 769 C CA . GLU A 1 94 ? 10.161 -12.337 -3.481 1.00 67.12 94 GLU A CA 1
ATOM 770 C C . GLU A 1 94 ? 10.827 -11.530 -4.607 1.00 67.12 94 GLU A C 1
ATOM 772 O O . GLU A 1 94 ? 11.958 -11.063 -4.449 1.00 67.12 94 GLU A O 1
ATOM 777 N N . ALA A 1 95 ? 10.118 -11.290 -5.714 1.00 61.09 95 ALA A N 1
ATOM 778 C CA . ALA A 1 95 ? 10.602 -10.436 -6.796 1.00 61.09 95 ALA A CA 1
ATOM 779 C C . ALA A 1 95 ? 10.858 -8.997 -6.316 1.00 61.09 95 ALA A C 1
ATOM 781 O O . ALA A 1 95 ? 11.913 -8.432 -6.612 1.00 61.09 95 ALA A O 1
ATOM 782 N N . LEU A 1 96 ? 9.944 -8.427 -5.524 1.00 62.69 96 LEU A N 1
ATOM 783 C CA . LEU A 1 96 ? 10.114 -7.098 -4.933 1.00 62.69 96 LEU A CA 1
ATOM 784 C C . LEU A 1 96 ? 11.293 -7.056 -3.957 1.00 62.69 96 LEU A C 1
ATOM 786 O O . LEU A 1 96 ? 12.128 -6.162 -4.066 1.00 62.69 96 LEU A O 1
ATOM 790 N N . ARG A 1 97 ? 11.434 -8.053 -3.070 1.00 67.69 97 ARG A N 1
ATOM 791 C CA . ARG A 1 97 ? 12.585 -8.162 -2.153 1.00 67.69 97 ARG A CA 1
ATOM 792 C C . ARG A 1 97 ? 13.913 -8.177 -2.905 1.00 67.69 97 ARG A C 1
ATOM 794 O O . ARG A 1 97 ? 14.808 -7.412 -2.554 1.00 67.69 97 ARG A O 1
ATOM 801 N N . ARG A 1 98 ? 14.021 -8.978 -3.971 1.00 64.56 98 ARG A N 1
ATOM 802 C CA . ARG A 1 98 ? 15.235 -9.049 -4.801 1.00 64.56 98 ARG A CA 1
ATOM 803 C C . ARG A 1 98 ? 15.560 -7.708 -5.458 1.00 64.56 98 ARG A C 1
ATOM 805 O O . ARG A 1 98 ? 16.721 -7.312 -5.480 1.00 64.56 98 ARG A O 1
ATOM 812 N N . VAL A 1 99 ? 14.566 -6.983 -5.978 1.00 63.81 99 VAL A N 1
ATOM 813 C CA . VAL A 1 99 ? 14.820 -5.663 -6.584 1.00 63.81 99 VAL A CA 1
ATOM 814 C C . VAL A 1 99 ? 15.212 -4.630 -5.526 1.00 63.81 99 VAL A C 1
ATOM 816 O O . VAL A 1 99 ? 16.135 -3.851 -5.756 1.00 63.81 99 VAL A O 1
ATOM 819 N N . THR A 1 100 ? 14.577 -4.643 -4.353 1.00 68.31 100 THR A N 1
ATOM 820 C CA . THR A 1 100 ? 14.950 -3.780 -3.223 1.00 68.31 100 THR A CA 1
ATOM 821 C C . THR A 1 100 ? 16.385 -4.028 -2.774 1.00 68.31 100 THR A C 1
ATOM 823 O O . THR A 1 100 ? 17.128 -3.076 -2.546 1.00 68.31 100 THR A O 1
ATOM 826 N N . GLU A 1 101 ? 16.806 -5.290 -2.702 1.00 74.62 101 GLU A N 1
ATOM 827 C CA . GLU A 1 101 ? 18.177 -5.662 -2.355 1.00 74.62 101 GLU A CA 1
ATOM 828 C C . GLU A 1 101 ? 19.189 -5.155 -3.393 1.00 74.62 101 GLU A C 1
ATOM 830 O O . GLU A 1 101 ? 20.191 -4.543 -3.022 1.00 74.62 101 GLU A O 1
ATOM 835 N N . VAL A 1 102 ? 18.882 -5.286 -4.690 1.00 71.50 102 VAL A N 1
ATOM 836 C CA . VAL A 1 102 ? 19.706 -4.721 -5.775 1.00 71.50 102 VAL A CA 1
ATOM 837 C C . VAL A 1 102 ? 19.794 -3.194 -5.676 1.00 71.50 102 VAL A C 1
ATOM 839 O O . VAL A 1 102 ? 20.880 -2.628 -5.798 1.00 71.50 102 VAL A O 1
ATOM 842 N N . LEU A 1 103 ? 18.677 -2.504 -5.427 1.00 70.31 103 LEU A N 1
ATOM 843 C CA . LEU A 1 103 ? 18.663 -1.045 -5.272 1.00 70.31 103 LEU A CA 1
ATOM 844 C C . LEU A 1 103 ? 19.470 -0.595 -4.047 1.00 70.31 103 LEU A C 1
ATOM 846 O O . LEU A 1 103 ? 20.204 0.394 -4.131 1.00 70.31 103 LEU A O 1
ATOM 850 N N . ARG A 1 104 ? 19.384 -1.334 -2.934 1.00 76.75 104 ARG A N 1
ATOM 851 C CA . ARG A 1 104 ? 20.200 -1.094 -1.739 1.00 76.75 104 ARG A CA 1
ATOM 852 C C . ARG A 1 104 ? 21.682 -1.250 -2.058 1.00 76.75 104 ARG A C 1
ATOM 854 O O . ARG A 1 104 ? 22.458 -0.345 -1.766 1.00 76.75 104 ARG A O 1
ATOM 861 N N . GLU A 1 105 ? 22.062 -2.339 -2.720 1.00 78.00 105 GLU A N 1
ATOM 862 C CA . GLU A 1 105 ? 23.451 -2.599 -3.097 1.00 78.00 105 GLU A CA 1
ATOM 863 C C . GLU A 1 105 ? 23.999 -1.512 -4.036 1.00 78.00 105 GLU A C 1
ATOM 865 O O . GLU A 1 105 ? 25.130 -1.049 -3.870 1.00 78.00 105 GLU A O 1
ATOM 870 N N . MET A 1 106 ? 23.200 -1.050 -5.002 1.00 70.00 106 MET A N 1
ATOM 871 C CA . MET A 1 106 ? 23.579 0.060 -5.880 1.00 70.00 106 MET A CA 1
ATOM 872 C C . MET A 1 106 ? 23.812 1.358 -5.100 1.00 70.00 106 MET A C 1
ATOM 874 O O . MET A 1 106 ? 24.782 2.068 -5.378 1.00 70.00 106 MET A O 1
ATOM 878 N N . ASN A 1 107 ? 22.966 1.661 -4.114 1.00 73.06 107 ASN A N 1
ATOM 879 C CA . ASN A 1 107 ? 23.121 2.848 -3.274 1.00 73.06 107 ASN A CA 1
ATOM 880 C C . ASN A 1 107 ? 24.361 2.743 -2.368 1.00 73.06 107 ASN A C 1
ATOM 882 O O . ASN A 1 107 ? 25.164 3.670 -2.306 1.00 73.06 107 ASN A O 1
ATOM 886 N N . GLU A 1 108 ? 24.592 1.585 -1.746 1.00 76.25 108 GLU A N 1
ATOM 887 C CA . GLU A 1 108 ? 25.793 1.307 -0.945 1.00 76.25 108 GLU A CA 1
ATOM 888 C C . GLU A 1 108 ? 27.080 1.375 -1.784 1.00 76.25 108 GLU A C 1
ATOM 890 O O . GLU A 1 108 ? 28.117 1.849 -1.321 1.00 76.25 108 GLU A O 1
ATOM 895 N N . ARG A 1 109 ? 27.051 0.904 -3.038 1.00 72.69 109 ARG A N 1
ATOM 896 C CA . ARG A 1 109 ? 28.173 1.053 -3.982 1.00 72.69 109 ARG A CA 1
ATOM 897 C C . ARG A 1 109 ? 28.421 2.521 -4.325 1.00 72.69 109 ARG A C 1
ATOM 899 O O . ARG A 1 109 ? 29.573 2.944 -4.340 1.00 72.69 109 ARG A O 1
ATOM 906 N N . ARG A 1 110 ? 27.364 3.304 -4.558 1.00 73.50 110 ARG A N 1
ATOM 907 C CA . ARG A 1 110 ? 27.476 4.746 -4.814 1.00 73.50 110 ARG A CA 1
ATOM 908 C C . ARG A 1 110 ? 28.088 5.484 -3.621 1.00 73.50 110 ARG A C 1
ATOM 910 O O . ARG A 1 110 ? 29.060 6.204 -3.811 1.00 73.50 110 ARG A O 1
ATOM 917 N N . GLN A 1 111 ? 27.596 5.232 -2.410 1.00 73.44 111 GLN A N 1
ATOM 918 C CA . GLN A 1 111 ? 28.121 5.844 -1.184 1.00 73.44 111 GLN A CA 1
ATOM 919 C C . GLN A 1 111 ? 29.589 5.479 -0.932 1.00 73.44 111 GLN A C 1
ATOM 921 O O . GLN A 1 111 ? 30.386 6.342 -0.573 1.00 73.44 111 GLN A O 1
ATOM 926 N N . ARG A 1 112 ? 29.982 4.219 -1.173 1.00 74.56 112 ARG A N 1
ATOM 927 C CA . ARG A 1 112 ? 31.392 3.800 -1.089 1.00 74.56 112 ARG A CA 1
ATOM 928 C C . ARG A 1 112 ? 32.275 4.530 -2.100 1.00 74.56 112 ARG A C 1
ATOM 930 O O . ARG A 1 112 ? 33.367 4.961 -1.744 1.00 74.56 112 ARG A O 1
ATOM 937 N N . ASN A 1 113 ? 31.804 4.702 -3.333 1.00 70.06 113 ASN A N 1
ATOM 938 C CA . ASN A 1 113 ? 32.545 5.433 -4.361 1.00 70.06 113 ASN A CA 1
ATOM 939 C C . ASN A 1 113 ? 32.649 6.936 -4.049 1.00 70.06 113 ASN A C 1
ATOM 941 O O . ASN A 1 113 ? 33.679 7.539 -4.330 1.00 70.06 113 ASN A O 1
ATOM 945 N N . GLU A 1 114 ? 31.620 7.534 -3.443 1.00 68.12 114 GLU A N 1
ATOM 946 C CA . GLU A 1 114 ? 31.633 8.934 -2.991 1.00 68.12 114 GLU A CA 1
ATOM 947 C C . GLU A 1 114 ? 32.593 9.140 -1.800 1.00 68.12 114 GLU A C 1
ATOM 949 O O . GLU A 1 114 ? 33.317 10.132 -1.767 1.00 68.12 114 GLU A O 1
ATOM 954 N N . GLN A 1 115 ? 32.692 8.179 -0.872 1.00 59.94 115 GLN A N 1
ATOM 955 C CA . GLN A 1 115 ? 33.679 8.215 0.221 1.00 59.94 115 GLN A CA 1
ATOM 956 C C . GLN A 1 115 ? 35.128 8.027 -0.262 1.00 59.94 115 GLN A C 1
ATOM 958 O O . GLN A 1 115 ? 36.043 8.583 0.337 1.00 59.94 115 GLN A O 1
ATOM 963 N N . GLN A 1 116 ? 35.354 7.289 -1.355 1.00 58.06 116 GLN A N 1
ATOM 964 C CA . GLN A 1 116 ? 36.689 7.098 -1.942 1.00 58.06 116 GLN A CA 1
ATOM 965 C C . GLN A 1 116 ? 37.169 8.277 -2.812 1.00 58.06 116 GLN A C 1
ATOM 967 O O . GLN A 1 116 ? 38.336 8.299 -3.197 1.00 58.06 116 GLN A O 1
ATOM 972 N N . GLN A 1 117 ? 36.309 9.256 -3.124 1.00 54.66 117 GLN A N 1
ATOM 973 C CA . GLN A 1 117 ? 36.669 10.447 -3.912 1.00 54.66 117 GLN A CA 1
ATOM 974 C C . GLN A 1 117 ? 37.070 11.668 -3.074 1.00 54.66 117 GLN A C 1
ATOM 976 O O . GLN A 1 117 ? 37.398 12.706 -3.650 1.00 54.66 117 GLN A O 1
ATOM 981 N N . GLN A 1 118 ? 37.094 11.579 -1.739 1.00 51.41 118 GLN A N 1
ATOM 982 C CA . GLN A 1 118 ? 37.783 12.604 -0.955 1.00 51.41 118 GLN A CA 1
ATOM 983 C C . GLN A 1 118 ? 39.296 12.419 -1.151 1.00 51.41 118 GLN A C 1
ATOM 985 O O . GLN A 1 118 ? 39.818 11.362 -0.787 1.00 51.41 118 GLN A O 1
ATOM 990 N N . PRO A 1 119 ? 40.021 13.389 -1.747 1.00 41.62 119 PRO A N 1
ATOM 991 C CA . PRO A 1 119 ? 41.473 13.312 -1.767 1.00 41.62 119 PRO A CA 1
ATOM 992 C C . PRO A 1 119 ? 41.962 13.329 -0.311 1.00 41.62 119 PRO A C 1
ATOM 994 O O . PRO A 1 119 ? 41.351 14.022 0.510 1.00 41.62 119 PRO A O 1
ATOM 99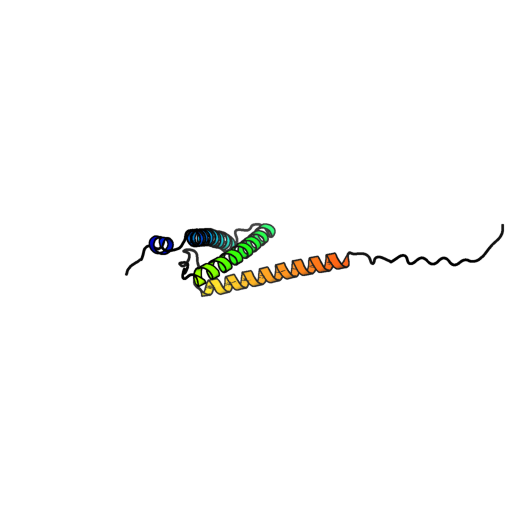7 N N . PRO A 1 120 ? 43.030 12.589 0.039 1.00 56.59 120 PRO A N 1
ATOM 998 C CA . PRO A 1 120 ? 43.629 12.718 1.358 1.00 56.59 120 PRO A CA 1
ATOM 999 C C . PRO A 1 120 ? 43.951 14.198 1.569 1.00 56.59 120 PRO A C 1
ATOM 1001 O O . PRO A 1 120 ? 44.677 14.799 0.775 1.00 56.59 120 PRO A O 1
ATOM 1004 N N . GLN A 1 121 ? 43.356 14.808 2.595 1.00 57.16 121 GLN A N 1
ATOM 1005 C CA . GLN A 1 121 ? 43.828 16.099 3.063 1.00 57.16 121 GLN A CA 1
ATOM 1006 C C . GLN A 1 121 ? 45.225 15.840 3.613 1.00 57.16 121 GLN A C 1
ATOM 1008 O O . GLN A 1 121 ? 45.377 15.330 4.719 1.00 57.16 121 GLN A O 1
ATOM 1013 N N . ASN A 1 122 ? 46.245 16.114 2.800 1.00 45.00 122 ASN A N 1
ATOM 1014 C CA . ASN A 1 122 ? 47.580 16.325 3.324 1.00 45.00 122 ASN A CA 1
ATOM 1015 C C . ASN A 1 122 ? 47.449 17.504 4.289 1.00 45.00 122 ASN A C 1
ATOM 1017 O O . ASN A 1 122 ? 47.280 18.646 3.861 1.00 45.00 122 ASN A O 1
ATOM 1021 N N . GLU A 1 123 ? 47.436 17.208 5.587 1.00 42.88 123 GLU A N 1
ATOM 1022 C CA . GLU A 1 123 ? 47.765 18.191 6.603 1.00 42.88 123 GLU A CA 1
ATOM 1023 C C . GLU A 1 123 ? 49.176 18.678 6.277 1.00 42.88 123 GLU A C 1
ATOM 1025 O O . GLU A 1 123 ? 50.158 17.948 6.404 1.00 42.88 123 GLU A O 1
ATOM 1030 N N . ASP A 1 124 ? 49.246 19.905 5.769 1.00 49.06 124 ASP A N 1
ATOM 1031 C CA . ASP A 1 124 ? 50.470 20.666 5.572 1.00 49.06 124 ASP A CA 1
ATOM 1032 C C . ASP A 1 124 ? 51.027 21.008 6.965 1.00 49.06 124 ASP A C 1
ATOM 1034 O O . ASP A 1 124 ? 50.850 22.101 7.506 1.00 49.06 124 ASP A O 1
ATOM 1038 N N . THR A 1 125 ? 51.640 20.023 7.624 1.00 46.97 125 THR A N 1
ATOM 1039 C CA . THR A 1 125 ? 52.509 20.284 8.768 1.00 46.97 125 THR A CA 1
ATOM 1040 C C . THR A 1 125 ? 53.800 20.897 8.246 1.00 46.97 125 THR A C 1
ATOM 1042 O O . THR A 1 125 ? 54.694 20.206 7.764 1.00 46.97 125 THR A O 1
ATOM 1045 N N . SER A 1 126 ? 53.846 22.222 8.354 1.00 48.53 126 SER A N 1
ATOM 1046 C CA . SER A 1 126 ? 55.008 23.098 8.230 1.00 48.53 126 SER A CA 1
ATOM 1047 C C . SER A 1 126 ? 56.301 22.464 8.765 1.00 48.53 126 SER A C 1
ATOM 1049 O O . SER A 1 126 ? 56.333 21.946 9.882 1.00 48.53 126 SER A O 1
ATOM 1051 N N . SER A 1 127 ? 57.394 22.569 8.013 1.00 44.97 127 SER A N 1
ATOM 1052 C CA . SER A 1 127 ? 58.759 22.448 8.541 1.00 44.97 127 SER A CA 1
ATOM 1053 C C . SER A 1 127 ? 59.689 23.340 7.722 1.00 44.97 127 SER A C 1
ATOM 1055 O O . SER A 1 127 ? 60.096 23.002 6.612 1.00 44.97 127 SER A O 1
ATOM 1057 N N . GLU A 1 128 ? 59.973 24.519 8.275 1.00 47.91 128 GLU A N 1
ATOM 1058 C CA . GLU A 1 128 ? 61.195 25.263 7.980 1.00 47.91 128 GLU A CA 1
ATOM 1059 C C . GLU A 1 128 ? 62.395 24.407 8.405 1.00 47.91 128 GLU A C 1
ATOM 1061 O O . GLU A 1 128 ? 62.420 23.961 9.546 1.00 47.91 128 GLU A O 1
ATOM 1066 N N . GLU A 1 129 ? 63.372 24.205 7.513 1.00 45.56 129 GLU A N 1
ATOM 1067 C CA . GLU A 1 129 ? 64.803 24.092 7.846 1.00 45.56 129 GLU A CA 1
ATOM 1068 C C . GLU A 1 129 ? 65.677 24.209 6.572 1.00 45.56 129 GLU A C 1
ATOM 1070 O O . GLU A 1 129 ? 65.846 23.287 5.779 1.00 45.56 129 GLU A O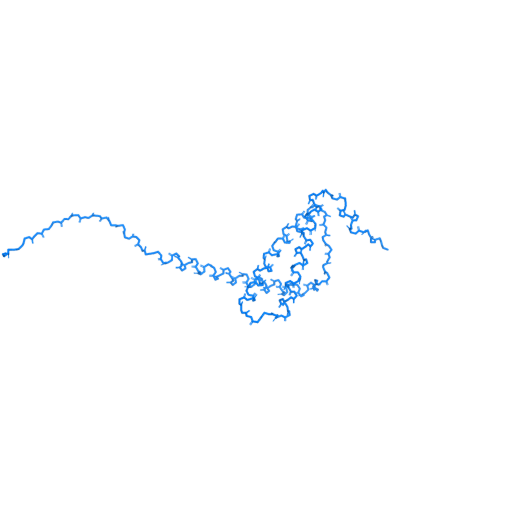 1
ATOM 1075 N N . GLU A 1 130 ? 66.131 25.443 6.340 1.00 49.38 130 GLU A N 1
ATOM 1076 C CA . GLU A 1 130 ? 67.500 25.893 6.029 1.00 49.38 130 GLU A CA 1
ATOM 1077 C C . GLU A 1 130 ? 68.560 24.882 5.513 1.00 49.38 130 GLU A C 1
ATOM 1079 O O . GLU A 1 130 ? 68.973 23.982 6.242 1.00 49.38 130 GLU A O 1
ATOM 1084 N N . ASN A 1 131 ? 69.147 25.137 4.324 1.00 42.41 131 ASN A N 1
ATOM 1085 C CA . ASN A 1 131 ? 70.585 25.468 4.165 1.00 42.41 131 ASN A CA 1
ATOM 1086 C C . ASN A 1 131 ? 71.058 25.629 2.700 1.00 42.41 131 ASN A C 1
ATOM 1088 O O . ASN A 1 131 ? 70.736 24.818 1.837 1.00 42.41 131 ASN A O 1
ATOM 1092 N N . GLY A 1 132 ? 71.972 26.589 2.477 1.00 40.28 132 GLY A N 1
ATOM 1093 C CA . GLY A 1 132 ? 73.125 26.360 1.587 1.00 40.28 132 GLY A CA 1
ATOM 1094 C C . GLY A 1 132 ? 73.239 27.132 0.262 1.00 40.28 132 GLY A C 1
ATOM 1095 O O . GLY A 1 132 ? 73.128 26.547 -0.805 1.00 40.28 132 GLY A O 1
ATOM 1096 N N . ASN A 1 133 ? 73.555 28.427 0.349 1.00 51.12 133 ASN A N 1
ATOM 1097 C CA . ASN A 1 133 ? 74.625 29.137 -0.381 1.00 51.12 133 ASN A CA 1
ATOM 1098 C C . ASN A 1 133 ? 75.146 28.546 -1.725 1.00 51.12 133 ASN A C 1
ATOM 1100 O O . ASN A 1 133 ? 75.827 27.522 -1.713 1.00 51.12 133 ASN A O 1
ATOM 1104 N N . ASN A 1 134 ? 75.013 29.272 -2.849 1.00 53.00 134 ASN A N 1
ATOM 1105 C CA . ASN A 1 134 ? 76.078 29.284 -3.864 1.00 53.00 134 ASN A CA 1
ATOM 1106 C C . ASN A 1 134 ? 76.100 30.572 -4.710 1.00 53.00 134 ASN A C 1
ATOM 1108 O O . ASN A 1 134 ? 75.067 31.076 -5.142 1.00 53.00 134 ASN A O 1
ATOM 1112 N N . GLN A 1 135 ? 77.313 31.083 -4.906 1.00 43.44 135 GLN A N 1
ATOM 1113 C CA . GLN A 1 135 ? 77.686 32.360 -5.513 1.00 43.44 135 GLN A CA 1
ATOM 1114 C C . GLN A 1 135 ? 77.425 32.418 -7.029 1.00 43.44 135 GLN A C 1
ATOM 1116 O O . GLN A 1 135 ? 77.721 31.448 -7.729 1.00 43.44 135 GLN A O 1
ATOM 1121 N N . ASN A 1 136 ? 77.001 33.584 -7.536 1.00 40.72 136 ASN A N 1
ATOM 1122 C CA . ASN A 1 136 ? 77.616 34.246 -8.701 1.00 40.72 136 ASN A CA 1
ATOM 1123 C C . ASN A 1 136 ? 77.200 35.719 -8.796 1.00 40.72 136 ASN A C 1
ATOM 1125 O O . ASN A 1 136 ? 75.983 35.986 -8.692 1.00 40.72 136 ASN A O 1
#

Organism: Caenorhabditis brenneri (NCBI:txid135651)

Secondary structure (DSSP, 8-state):
-----HHHHHTTS-HHHHHHHHHHHHHHHHHHHHHHHHHTT--SSHHHHHHHHHHHHHHHHHHHHHHHHHHHTT--PPPPTTPPPHHHHHHHHHHHHHHHHHHHHHHHHHHHHHHTTSPP----------------

Foldseek 3Di:
DDPPPVVNVLVVDDPVLNVLLVVLVVLVVVLLVLVVCVVVVVDPDPVSNLVSLVSNVVSVVSNVVSQVVNVVVVDHDDDDPSDDPPVVVVVVVVVSVVSVVVVVVVVVVVVVVVVVPPDPPPPPPDDDDDDDDDDD

Sequence (136 aa):
MAQMNQEEIIQQFDPEMRAKIRREAELRDEFWRVMKAHRARVYPTFEERRDAVLAINVIFTEVNDLAADLMENGYIPPPHPDQPPAAETENDLEALRRVTEVLREMNERRQRNEQQQQPPQNEDTSSEEENGNNQN

pLDDT: mean 73.61, std 15.03, range [38.97, 93.38]

Radius of gyration: 27.82 Å; chains: 1; bounding box: 103×53×39 Å